Protein AF-A0A149TN38-F1 (afdb_monomer_lite)

Organism: NCBI:txid318683

Secondary structure (DSSP, 8-state):
--EEETTEE----S-SEEEEEEEETTEEEEEEEESB-TTS-B-SGGG---S-HHHHHHHTT-GGG-EEEEEEEESSHHHHHHHHHHHHHHTTTTT-TTB----------GGGGTT-SS-PPP-

Sequence (123 aa):
MDWKHGNTLYAPGTEVAIVYKMTFNGYWYIGKKQIVSSSGKTTNWKSYYGSGKRWLKHIEGNEALVSREVLYLCANKVESTYYENYELYSRHAIFQEKSLNDNVAMTANRRNTKNFKNKPETL

Radius of gyration: 14.38 Å; chains: 1; bounding box: 34×30×43 Å

Foldseek 3Di:
DAEAEPPHGDDDDQFQKFWKWKDDPLAIETDMDGQADPVRDGDPPGQDDDDQPQSCVVCVVPSVVMHMYTHDRWNDPLLRLVVSLVVCVVVVLCPDPSRSDPDRDDDHDPVPCPPTPDDPDDD

pLDDT: mean 89.33, std 10.04, range [40.91, 98.19]

InterPro domains:
  IPR045566 Putative endonuclease SegE-like, GIY-YIG domain [PF19835] (12-99)

Structure (mmCIF, N/CA/C/O backbone):
data_AF-A0A149TN38-F1
#
_entry.id   AF-A0A149TN38-F1
#
loop_
_atom_site.group_PDB
_atom_site.id
_atom_site.type_symbol
_atom_site.label_atom_id
_atom_site.label_alt_id
_atom_site.label_comp_id
_atom_site.label_asym_id
_atom_site.label_entity_id
_atom_site.label_seq_id
_atom_site.pdbx_PDB_ins_code
_atom_site.Cartn_x
_atom_site.Cartn_y
_atom_site.Cartn_z
_atom_site.occupancy
_atom_site.B_iso_or_equiv
_atom_site.auth_seq_id
_atom_site.auth_comp_id
_atom_site.auth_asym_id
_atom_site.auth_atom_id
_atom_site.pdbx_PDB_model_num
ATOM 1 N N . MET A 1 1 ? 6.090 -1.490 13.413 1.00 63.91 1 MET A N 1
ATOM 2 C CA . MET A 1 1 ? 6.487 -2.671 12.604 1.00 63.91 1 MET A CA 1
ATOM 3 C C . MET A 1 1 ? 7.065 -2.257 11.261 1.00 63.91 1 MET A C 1
ATOM 5 O O . MET A 1 1 ? 6.614 -1.251 10.741 1.00 63.91 1 MET A O 1
ATOM 9 N N . ASP A 1 2 ? 7.995 -3.015 10.676 1.00 87.88 2 ASP A N 1
ATOM 10 C CA . ASP A 1 2 ? 8.542 -2.772 9.326 1.00 87.88 2 ASP A CA 1
ATOM 11 C C . ASP A 1 2 ? 7.600 -3.205 8.188 1.00 87.88 2 ASP A C 1
ATOM 13 O O . ASP A 1 2 ? 6.616 -3.908 8.410 1.00 87.88 2 ASP A O 1
ATOM 17 N N . TRP A 1 3 ? 7.895 -2.752 6.966 1.00 93.06 3 TRP A N 1
ATOM 18 C CA . TRP A 1 3 ? 7.179 -3.137 5.746 1.00 93.06 3 TRP A CA 1
ATOM 19 C C . TRP A 1 3 ? 7.602 -4.535 5.285 1.00 93.06 3 TRP A C 1
ATOM 21 O O . TRP A 1 3 ? 8.795 -4.840 5.268 1.00 93.06 3 TRP A O 1
ATOM 31 N N . LYS A 1 4 ? 6.646 -5.365 4.862 1.00 93.75 4 LYS A N 1
ATOM 32 C CA . LYS A 1 4 ? 6.900 -6.698 4.291 1.00 93.75 4 LYS A CA 1
ATOM 33 C C . LYS A 1 4 ? 6.461 -6.768 2.834 1.00 93.75 4 LYS A C 1
ATOM 35 O O . LYS A 1 4 ? 5.511 -6.094 2.467 1.00 93.75 4 LYS A O 1
ATOM 40 N N . HIS A 1 5 ? 7.119 -7.586 2.025 1.00 90.81 5 HIS A N 1
ATOM 41 C CA . HIS A 1 5 ? 6.677 -7.958 0.680 1.00 90.81 5 HIS A CA 1
ATOM 42 C C . HIS A 1 5 ? 6.705 -9.486 0.611 1.00 90.81 5 HIS A C 1
ATOM 44 O O . HIS A 1 5 ? 7.774 -10.088 0.723 1.00 90.81 5 HIS A O 1
ATOM 50 N N . GLY A 1 6 ? 5.529 -10.117 0.553 1.00 87.88 6 GLY A N 1
ATOM 51 C CA . GLY A 1 6 ? 5.406 -11.547 0.836 1.00 87.88 6 GLY A CA 1
ATOM 52 C C . GLY A 1 6 ? 5.931 -11.889 2.239 1.00 87.88 6 GLY A C 1
ATOM 53 O O . GLY A 1 6 ? 5.605 -11.218 3.219 1.00 87.88 6 GLY A O 1
ATOM 54 N N . ASN A 1 7 ? 6.790 -12.906 2.333 1.00 86.25 7 ASN A N 1
ATOM 55 C CA . ASN A 1 7 ? 7.338 -13.382 3.610 1.00 86.25 7 ASN A CA 1
ATOM 56 C C . ASN A 1 7 ? 8.627 -12.666 4.055 1.00 86.25 7 ASN A C 1
ATOM 58 O O . ASN A 1 7 ? 9.191 -13.019 5.090 1.00 86.25 7 ASN A O 1
ATOM 62 N N . THR A 1 8 ? 9.102 -11.666 3.309 1.00 89.94 8 THR A N 1
ATOM 63 C CA . THR A 1 8 ? 10.375 -10.984 3.585 1.00 89.94 8 THR A CA 1
ATOM 64 C C . THR A 1 8 ? 10.181 -9.522 3.967 1.00 89.94 8 THR A C 1
ATOM 66 O O . THR A 1 8 ? 9.209 -8.883 3.558 1.00 89.94 8 THR A O 1
ATOM 69 N N . LEU A 1 9 ? 11.135 -8.963 4.718 1.00 91.81 9 LEU A N 1
ATOM 70 C CA . LEU A 1 9 ? 11.210 -7.517 4.917 1.00 91.81 9 LEU A CA 1
ATOM 71 C C . LEU A 1 9 ? 11.433 -6.825 3.575 1.00 91.81 9 LEU A C 1
ATOM 73 O O . LEU A 1 9 ? 12.259 -7.246 2.766 1.00 91.81 9 LEU A O 1
ATOM 77 N N . TYR A 1 10 ? 10.679 -5.762 3.343 1.00 90.25 10 TYR A N 1
ATOM 78 C CA . TYR A 1 10 ? 10.781 -4.996 2.120 1.00 90.25 10 TYR A CA 1
ATOM 79 C C . TYR A 1 10 ? 12.007 -4.074 2.159 1.00 90.25 10 TYR A C 1
ATOM 81 O O . TYR A 1 10 ? 12.131 -3.210 3.032 1.00 90.25 10 TYR A O 1
ATOM 89 N N . ALA A 1 11 ? 12.886 -4.240 1.172 1.00 87.81 11 ALA A N 1
ATOM 90 C CA . ALA A 1 11 ? 14.017 -3.365 0.899 1.00 87.81 11 ALA A CA 1
ATOM 91 C C . ALA A 1 11 ? 13.801 -2.669 -0.459 1.00 87.81 11 ALA A C 1
ATOM 93 O O . ALA A 1 11 ? 13.547 -3.367 -1.443 1.00 87.81 11 ALA A O 1
ATOM 94 N N . PRO A 1 12 ? 13.891 -1.326 -0.540 1.00 85.12 12 PRO A N 1
ATOM 95 C CA . PRO A 1 12 ? 13.686 -0.624 -1.800 1.00 85.12 12 PRO A CA 1
ATOM 96 C C . PRO A 1 12 ? 14.733 -0.961 -2.861 1.00 85.12 12 PRO A C 1
ATOM 98 O O . PRO A 1 12 ? 15.930 -0.969 -2.572 1.00 85.12 12 PRO A O 1
ATOM 101 N N . GLY A 1 13 ? 14.274 -1.159 -4.092 1.00 85.94 13 GLY A N 1
ATOM 102 C CA . GLY A 1 13 ? 15.083 -1.285 -5.296 1.00 85.94 13 GLY A CA 1
ATOM 103 C C . GLY A 1 13 ? 14.927 -0.079 -6.227 1.00 85.94 13 GLY A C 1
ATOM 104 O O . GLY A 1 13 ? 15.230 1.058 -5.873 1.00 85.94 13 GLY A O 1
ATOM 105 N N . THR A 1 14 ? 14.478 -0.338 -7.456 1.00 87.00 14 THR A N 1
ATOM 106 C CA . THR A 1 14 ? 14.372 0.653 -8.550 1.00 87.00 14 THR A CA 1
ATOM 107 C C . THR A 1 14 ? 12.950 1.186 -8.759 1.00 87.00 14 THR A C 1
ATOM 109 O O . THR A 1 14 ? 12.635 1.805 -9.776 1.00 87.00 14 THR A O 1
ATOM 112 N N . GLU A 1 15 ? 12.024 0.847 -7.877 1.00 91.12 15 GLU A N 1
ATOM 113 C CA . GLU A 1 15 ? 10.639 1.294 -7.892 1.00 91.12 15 GLU A CA 1
ATOM 114 C C . GLU A 1 15 ? 10.498 2.748 -7.435 1.00 91.12 15 GLU A C 1
ATOM 116 O O . GLU A 1 15 ? 11.152 3.231 -6.515 1.00 91.12 15 GLU A O 1
ATOM 121 N N . VAL A 1 16 ? 9.587 3.457 -8.093 1.00 92.06 16 VAL A N 1
ATOM 122 C CA . VAL A 1 16 ? 9.267 4.854 -7.786 1.00 92.06 16 VAL A CA 1
ATOM 123 C C . VAL A 1 16 ? 8.149 4.931 -6.750 1.00 92.06 16 VAL A C 1
ATOM 125 O O . VAL A 1 16 ? 8.050 5.912 -6.009 1.00 92.06 16 VAL A O 1
ATOM 128 N N . ALA A 1 17 ? 7.293 3.913 -6.687 1.00 94.50 17 ALA A N 1
ATOM 129 C CA . ALA A 1 17 ? 6.171 3.842 -5.766 1.00 94.50 17 ALA A CA 1
ATOM 130 C C . ALA A 1 17 ? 5.853 2.396 -5.378 1.00 94.50 17 ALA A C 1
ATOM 132 O O . ALA A 1 17 ? 6.197 1.462 -6.096 1.00 94.50 17 ALA A O 1
ATOM 133 N N . ILE A 1 18 ? 5.134 2.243 -4.274 1.00 96.38 18 ILE A N 1
ATOM 134 C CA . ILE A 1 18 ? 4.545 0.980 -3.833 1.00 96.38 18 ILE A CA 1
ATOM 135 C C . ILE A 1 18 ? 3.034 1.112 -3.728 1.00 96.38 18 ILE A C 1
ATOM 137 O O . ILE A 1 18 ? 2.528 2.182 -3.380 1.00 96.38 18 ILE A O 1
ATOM 141 N N . VAL A 1 19 ? 2.336 0.016 -3.998 1.00 96.94 19 VAL A N 1
ATOM 142 C CA . VAL A 1 19 ? 0.958 -0.208 -3.548 1.00 96.94 19 VAL A CA 1
ATOM 143 C C . VAL A 1 19 ? 1.027 -1.111 -2.332 1.00 96.94 19 VAL A C 1
ATOM 145 O O . VAL A 1 19 ? 1.824 -2.048 -2.301 1.00 96.94 19 VAL A O 1
ATOM 148 N N . TYR A 1 20 ? 0.221 -0.816 -1.326 1.00 97.62 20 TYR A N 1
ATOM 149 C CA . TYR A 1 20 ? 0.268 -1.499 -0.052 1.00 97.62 20 TYR A CA 1
ATOM 150 C C . TYR A 1 20 ? -1.104 -1.802 0.517 1.00 97.62 20 TYR A C 1
ATOM 152 O O . TYR A 1 20 ? -2.091 -1.141 0.199 1.00 97.62 20 TYR A O 1
ATOM 160 N N . LYS A 1 21 ? -1.106 -2.748 1.450 1.00 97.81 21 LYS A N 1
ATOM 161 C CA . LYS A 1 21 ? -2.192 -3.044 2.366 1.00 97.81 21 LYS A CA 1
ATOM 162 C C . LYS A 1 21 ? -1.704 -2.878 3.798 1.00 97.81 21 LYS A C 1
ATOM 164 O O . LYS A 1 21 ? -0.650 -3.381 4.178 1.00 97.81 21 LYS A O 1
ATOM 169 N N . MET A 1 22 ? -2.481 -2.166 4.596 1.00 97.81 22 MET A N 1
ATOM 170 C CA . MET A 1 22 ? -2.301 -2.089 6.038 1.00 97.81 22 MET A CA 1
ATOM 171 C C . MET A 1 22 ? -3.452 -2.789 6.732 1.00 97.81 22 MET A C 1
ATOM 173 O O . MET A 1 22 ? -4.583 -2.740 6.246 1.00 97.81 22 MET A O 1
ATOM 177 N N . THR A 1 23 ? -3.168 -3.433 7.860 1.00 97.88 23 THR A N 1
ATOM 178 C CA . THR A 1 23 ? -4.193 -4.105 8.661 1.00 97.88 23 THR A CA 1
ATOM 179 C C . THR A 1 23 ? -4.008 -3.824 10.141 1.00 97.88 23 THR A C 1
ATOM 181 O O . THR A 1 23 ? -2.887 -3.885 10.652 1.00 97.88 23 THR A O 1
ATOM 184 N N . PHE A 1 24 ? -5.117 -3.578 10.830 1.00 98.00 24 PHE A N 1
ATOM 185 C CA . PHE A 1 24 ? -5.177 -3.404 12.277 1.00 98.00 24 PHE A CA 1
ATOM 186 C C . PHE A 1 24 ? -6.551 -3.863 12.776 1.00 98.00 24 PHE A C 1
ATOM 188 O O . PHE A 1 24 ? -7.560 -3.540 12.157 1.00 98.00 24 PHE A O 1
ATOM 195 N N . ASN A 1 25 ? -6.593 -4.669 13.842 1.00 96.81 25 ASN A N 1
ATOM 196 C CA . ASN A 1 25 ? -7.831 -5.181 14.453 1.00 96.81 25 ASN A CA 1
ATOM 197 C C . ASN A 1 25 ? -8.861 -5.762 13.459 1.00 96.81 25 ASN A C 1
ATOM 199 O O . ASN A 1 25 ? -10.067 -5.587 13.607 1.00 96.81 25 ASN A O 1
ATOM 203 N N . GLY A 1 26 ? -8.385 -6.450 12.418 1.00 97.00 26 GLY A N 1
ATOM 204 C CA . GLY A 1 26 ? -9.233 -7.053 11.383 1.00 97.00 26 GLY A CA 1
ATOM 205 C C . GLY A 1 26 ? -9.766 -6.080 10.322 1.00 97.00 26 GLY A C 1
ATOM 206 O O . GLY A 1 26 ? -10.317 -6.544 9.323 1.00 97.00 26 GLY A O 1
ATOM 207 N N . TYR A 1 27 ? -9.562 -4.773 10.489 1.00 97.94 27 TYR A N 1
ATOM 208 C CA . TYR A 1 27 ? -9.793 -3.763 9.460 1.00 97.94 27 TYR A CA 1
ATOM 209 C C . TYR A 1 27 ? -8.577 -3.630 8.555 1.00 97.94 27 TYR A C 1
ATOM 211 O O . TYR A 1 27 ? -7.447 -3.961 8.933 1.00 97.94 27 TYR A O 1
ATOM 219 N N . TRP A 1 28 ? -8.806 -3.131 7.346 1.00 98.19 28 TRP A N 1
ATOM 220 C CA . TRP A 1 28 ? -7.755 -2.953 6.363 1.00 98.19 28 TRP A CA 1
ATOM 221 C C . TRP A 1 28 ? -7.909 -1.667 5.558 1.00 98.19 28 TRP A C 1
ATOM 223 O O . TRP A 1 28 ? -9.001 -1.128 5.390 1.00 98.19 28 TRP A O 1
ATOM 233 N N . TYR A 1 29 ? -6.778 -1.189 5.050 1.00 97.88 29 TYR A N 1
ATOM 234 C CA . TYR A 1 29 ? -6.686 -0.031 4.172 1.00 97.88 29 TYR A CA 1
ATOM 235 C C . TYR A 1 29 ? -5.677 -0.311 3.065 1.00 97.88 29 TYR A C 1
ATOM 237 O O . TYR A 1 29 ? -4.566 -0.773 3.334 1.00 97.88 29 TYR A O 1
ATOM 245 N N . ILE A 1 30 ? -6.059 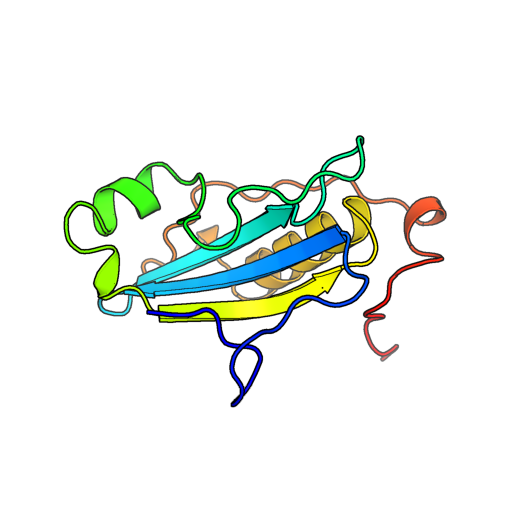-0.030 1.823 1.00 97.88 30 ILE A N 1
ATOM 246 C CA . ILE A 1 30 ? -5.179 -0.135 0.660 1.00 97.88 30 ILE A CA 1
ATOM 247 C C . ILE A 1 30 ? -4.850 1.258 0.157 1.00 97.88 30 ILE A C 1
ATOM 249 O O . ILE A 1 30 ? -5.708 2.134 0.083 1.00 97.88 30 ILE A O 1
ATOM 253 N N . GLY A 1 31 ? -3.593 1.472 -0.199 1.00 96.38 31 GLY A N 1
ATOM 254 C CA . GLY A 1 31 ? -3.192 2.725 -0.806 1.00 96.38 31 GLY A CA 1
ATOM 255 C C . GLY A 1 31 ? -1.885 2.603 -1.557 1.00 96.38 31 GLY A C 1
ATOM 256 O O . GLY A 1 31 ? -1.278 1.536 -1.632 1.00 96.38 31 GLY A O 1
ATOM 257 N N . LYS A 1 32 ? -1.416 3.729 -2.083 1.00 95.75 32 LYS A N 1
ATOM 258 C CA . LYS A 1 32 ? -0.089 3.839 -2.693 1.00 95.75 32 LYS A CA 1
ATOM 259 C C . LYS A 1 32 ? 0.783 4.892 -2.026 1.00 95.75 32 LYS A C 1
ATOM 261 O O . LYS A 1 32 ? 0.298 5.858 -1.435 1.00 95.75 32 LYS A O 1
ATOM 266 N N . LYS A 1 33 ? 2.100 4.717 -2.120 1.00 95.88 33 LYS A N 1
ATOM 267 C CA . LYS A 1 33 ? 3.093 5.684 -1.639 1.00 95.88 33 LYS A CA 1
ATOM 268 C C . LYS A 1 33 ? 4.243 5.793 -2.625 1.00 95.88 33 LYS A C 1
ATOM 270 O O . LYS A 1 33 ? 4.865 4.802 -2.984 1.00 95.88 33 LYS A O 1
ATOM 275 N N . GLN A 1 34 ? 4.544 7.021 -3.039 1.00 95.06 34 GLN A N 1
ATOM 276 C CA . GLN A 1 34 ? 5.766 7.333 -3.774 1.00 95.06 34 GLN A CA 1
ATOM 277 C C . GLN A 1 34 ? 6.977 7.180 -2.842 1.00 95.06 34 GLN A C 1
ATOM 279 O O . GLN A 1 34 ? 6.975 7.766 -1.760 1.00 95.06 34 GLN A O 1
ATOM 284 N N . ILE A 1 35 ? 7.989 6.424 -3.266 1.00 93.88 35 ILE A N 1
ATOM 285 C CA . ILE A 1 35 ? 9.239 6.161 -2.533 1.00 93.88 35 ILE A CA 1
ATOM 286 C C . ILE A 1 35 ? 10.309 7.178 -2.904 1.00 93.88 35 ILE A C 1
ATOM 288 O O . ILE A 1 35 ? 11.007 7.667 -2.022 1.00 93.88 35 ILE A O 1
ATOM 292 N N . VAL A 1 36 ? 10.395 7.541 -4.184 1.00 91.25 36 VAL A N 1
ATOM 293 C CA . VAL A 1 36 ? 11.354 8.526 -4.699 1.00 91.25 36 VAL A CA 1
ATOM 294 C C . VAL A 1 36 ? 10.584 9.675 -5.330 1.00 91.25 36 VAL A C 1
ATOM 296 O O . VAL A 1 36 ? 9.740 9.439 -6.191 1.00 91.25 36 VAL A O 1
ATOM 299 N N . SER A 1 37 ? 10.833 10.911 -4.893 1.00 86.94 37 SER A N 1
ATOM 300 C CA . SER A 1 37 ? 10.214 12.131 -5.424 1.00 86.94 37 SER A CA 1
ATOM 301 C C . SER A 1 37 ? 10.585 12.369 -6.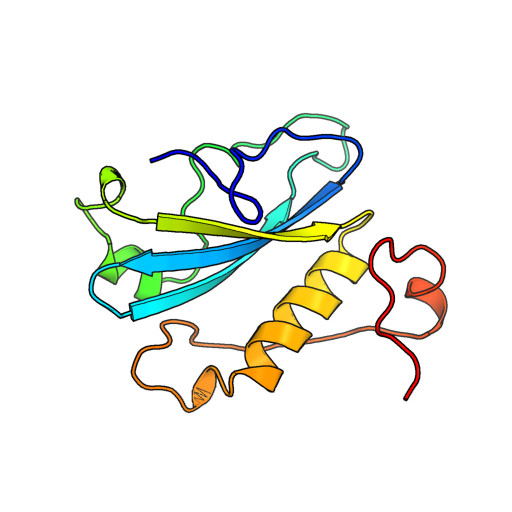894 1.00 86.94 37 SER A C 1
ATOM 303 O O . SER A 1 37 ? 11.526 11.780 -7.422 1.00 86.94 37 SER A O 1
ATOM 305 N N . SER A 1 38 ? 9.899 13.304 -7.561 1.00 82.06 38 SER A N 1
ATOM 306 C CA . SER A 1 38 ? 10.286 13.726 -8.919 1.00 82.06 38 SER A CA 1
ATOM 307 C C . SER A 1 38 ? 11.691 14.349 -8.982 1.00 82.06 38 SER A C 1
ATOM 309 O O . SER A 1 38 ? 12.271 14.418 -10.056 1.00 82.06 38 SER A O 1
ATOM 311 N N . SER A 1 39 ? 12.234 14.797 -7.844 1.00 86.00 39 SER A N 1
ATOM 312 C CA . SER A 1 39 ? 13.591 15.339 -7.705 1.00 86.00 39 SER A CA 1
ATOM 313 C C . SER A 1 39 ? 14.631 14.292 -7.285 1.00 86.00 39 SER A C 1
ATOM 315 O O . SER A 1 39 ? 15.734 14.657 -6.890 1.00 86.00 39 SER A O 1
ATOM 317 N N . GLY A 1 40 ? 14.284 12.999 -7.316 1.00 84.50 40 GLY A N 1
ATOM 318 C CA . GLY A 1 40 ? 15.197 11.904 -6.977 1.00 84.50 40 GLY A CA 1
ATOM 319 C C . GLY A 1 40 ? 15.416 11.685 -5.475 1.00 84.50 40 GLY A C 1
ATOM 320 O O . GLY A 1 40 ? 16.228 10.848 -5.097 1.00 84.50 40 GLY A O 1
ATOM 321 N N . LYS A 1 41 ? 14.702 12.406 -4.599 1.00 89.06 41 LYS A N 1
ATOM 322 C CA . LYS A 1 41 ? 14.853 12.282 -3.140 1.00 89.06 41 LYS A CA 1
ATOM 323 C C . LYS A 1 41 ? 13.947 11.191 -2.578 1.00 89.06 41 LYS A C 1
ATOM 325 O O . LYS A 1 41 ? 12.756 11.153 -2.889 1.00 89.06 41 LYS A O 1
ATOM 330 N N . THR A 1 42 ? 14.477 10.363 -1.683 1.00 92.06 42 THR A N 1
ATOM 331 C CA . THR A 1 42 ? 13.676 9.391 -0.926 1.00 92.06 42 THR A CA 1
ATOM 332 C C . THR A 1 42 ? 12.642 10.109 -0.056 1.00 92.06 42 THR A C 1
ATOM 334 O O . THR A 1 42 ? 12.958 11.075 0.637 1.00 92.06 42 THR A O 1
ATOM 337 N N . THR A 1 43 ? 11.392 9.657 -0.095 1.00 92.50 43 THR A N 1
ATOM 338 C CA . THR A 1 43 ? 10.288 10.215 0.696 1.00 92.50 43 THR A CA 1
ATOM 339 C C . THR A 1 43 ? 10.228 9.595 2.097 1.00 92.50 43 THR A C 1
ATOM 341 O O . THR A 1 43 ? 10.936 8.641 2.418 1.00 92.50 43 THR A O 1
ATOM 344 N N . ASN A 1 44 ? 9.299 10.070 2.929 1.00 93.38 44 ASN A N 1
ATOM 345 C CA . ASN A 1 44 ? 8.996 9.504 4.247 1.00 93.38 44 ASN A CA 1
ATOM 346 C C . ASN A 1 44 ? 8.223 8.165 4.204 1.00 93.38 44 ASN A C 1
ATOM 348 O O . ASN A 1 44 ? 7.433 7.879 5.098 1.00 93.38 44 ASN A O 1
ATOM 352 N N . TRP A 1 45 ? 8.392 7.346 3.164 1.00 93.44 45 TRP A N 1
ATOM 353 C CA . TRP A 1 45 ? 7.616 6.113 2.987 1.00 93.44 45 TRP A CA 1
ATOM 354 C C . TRP A 1 45 ? 7.750 5.137 4.175 1.00 93.44 45 TRP A C 1
ATOM 356 O O . TRP A 1 45 ? 6.767 4.501 4.550 1.00 93.44 45 TRP A O 1
ATOM 366 N N . LYS A 1 46 ? 8.915 5.082 4.841 1.00 92.25 46 LYS A N 1
ATOM 367 C CA . LYS A 1 46 ? 9.155 4.196 5.998 1.00 92.25 46 LYS A CA 1
ATOM 368 C C . LYS A 1 46 ? 8.233 4.473 7.188 1.00 92.25 46 LYS A C 1
ATOM 370 O O . LYS A 1 46 ? 7.807 3.529 7.849 1.00 92.25 46 LYS A O 1
ATOM 375 N N . SER A 1 47 ? 7.900 5.735 7.451 1.00 94.00 47 SER A N 1
ATOM 376 C CA . SER A 1 47 ? 7.020 6.161 8.552 1.00 94.00 47 SER A CA 1
ATOM 377 C C . SER A 1 47 ? 5.600 6.495 8.086 1.00 94.00 47 SER A C 1
ATOM 379 O O . SER A 1 47 ? 4.823 7.086 8.827 1.00 94.00 47 SER A O 1
ATOM 381 N N . TYR A 1 48 ? 5.252 6.139 6.849 1.00 95.81 48 TYR A N 1
ATOM 382 C CA . TYR A 1 48 ? 3.960 6.473 6.269 1.00 95.81 48 TYR A CA 1
ATOM 383 C C . TYR A 1 48 ? 2.869 5.481 6.693 1.00 95.81 48 TYR A C 1
ATOM 385 O O . TYR A 1 48 ? 3.086 4.268 6.659 1.00 95.81 48 TYR A O 1
ATOM 393 N N . TYR A 1 49 ? 1.689 6.012 7.025 1.00 96.50 49 TYR A N 1
ATOM 394 C CA . TYR A 1 49 ? 0.504 5.257 7.452 1.00 96.50 49 TYR A CA 1
ATOM 395 C C . TYR A 1 49 ? -0.731 5.560 6.592 1.00 96.50 49 TYR A C 1
ATOM 397 O O . TYR A 1 49 ? -1.860 5.443 7.045 1.00 96.50 49 TYR A O 1
ATOM 405 N N . GLY A 1 50 ? -0.530 5.960 5.337 1.00 93.94 50 GLY A N 1
ATOM 406 C CA . GLY A 1 50 ? -1.629 6.289 4.432 1.00 93.94 50 GLY A CA 1
ATOM 407 C C . GLY A 1 50 ? -2.131 7.725 4.552 1.00 93.94 50 GLY A C 1
ATOM 408 O O . GLY A 1 50 ? -1.566 8.560 5.255 1.00 93.94 50 GLY A O 1
ATOM 409 N N . SER A 1 51 ? -3.161 8.031 3.768 1.00 93.31 51 SER A N 1
ATOM 410 C CA . SER A 1 51 ? -3.783 9.361 3.678 1.00 93.31 51 SER A CA 1
ATOM 411 C C . SER A 1 51 ? -5.287 9.346 3.948 1.00 93.31 51 SER A C 1
ATOM 413 O O . SER A 1 51 ? -5.905 10.408 3.986 1.00 93.31 51 SER A O 1
ATOM 415 N N . GLY A 1 52 ? -5.895 8.167 4.097 1.00 93.06 52 GLY A N 1
ATOM 416 C CA . GLY A 1 52 ? -7.323 8.035 4.369 1.00 93.06 52 GLY A CA 1
ATOM 417 C C . GLY A 1 52 ? -7.659 8.523 5.774 1.00 93.06 52 GLY A C 1
ATOM 418 O O . GLY A 1 52 ? -7.142 7.987 6.749 1.00 93.06 52 GLY A O 1
ATOM 419 N N . LYS A 1 53 ? -8.546 9.518 5.890 1.00 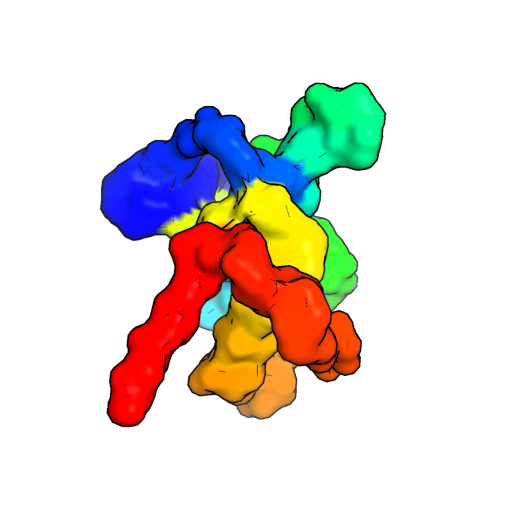94.31 53 LYS A N 1
ATOM 420 C CA . LYS A 1 53 ? -8.937 10.096 7.189 1.00 94.31 53 LYS A CA 1
ATOM 421 C C . LYS A 1 53 ? -9.554 9.051 8.121 1.00 94.31 53 LYS A C 1
ATOM 423 O O . LYS A 1 53 ? -9.197 9.002 9.294 1.00 94.31 53 LYS A O 1
ATOM 428 N N . ARG A 1 54 ? -10.447 8.203 7.596 1.00 93.88 54 ARG A N 1
ATOM 429 C CA . ARG A 1 54 ? -11.098 7.131 8.360 1.00 93.88 54 ARG A CA 1
ATOM 430 C C . ARG A 1 54 ? -10.091 6.102 8.873 1.00 93.88 54 ARG A C 1
ATOM 432 O O . ARG A 1 54 ? -10.151 5.732 10.040 1.00 93.88 54 ARG A O 1
ATOM 439 N N . TRP A 1 55 ? -9.140 5.704 8.028 1.00 96.56 55 TRP A N 1
ATOM 440 C CA . TRP A 1 55 ? -8.032 4.829 8.414 1.00 96.56 55 TRP A CA 1
ATOM 441 C C . TRP A 1 55 ? -7.141 5.455 9.492 1.00 96.56 55 TRP A C 1
ATOM 443 O O . TRP A 1 55 ? -6.935 4.839 10.531 1.00 96.56 55 TRP A O 1
ATOM 453 N N . LEU A 1 56 ? -6.665 6.688 9.288 1.00 97.19 56 LEU A N 1
ATOM 454 C CA . LEU A 1 56 ? -5.779 7.371 10.238 1.00 97.19 56 LEU A CA 1
ATOM 455 C C . LEU A 1 56 ? -6.431 7.525 11.617 1.00 97.19 56 LEU A C 1
ATOM 457 O O . LEU A 1 56 ? -5.792 7.248 12.623 1.00 97.19 56 LEU A O 1
ATOM 461 N N . LYS A 1 57 ? -7.721 7.873 11.658 1.00 97.62 57 LYS A N 1
ATOM 462 C CA . LYS A 1 57 ? -8.492 7.928 12.906 1.00 97.62 57 LYS A CA 1
ATOM 463 C C . LYS A 1 57 ? -8.615 6.558 13.584 1.00 97.62 57 LYS A C 1
ATOM 465 O O . LYS A 1 57 ? -8.625 6.478 14.804 1.00 97.62 57 LYS A O 1
ATOM 470 N N . HIS A 1 58 ? -8.734 5.478 12.813 1.00 97.44 58 HIS A N 1
ATOM 471 C CA . HIS A 1 58 ? -8.881 4.125 13.356 1.00 97.44 58 HIS A CA 1
ATOM 472 C C . HIS A 1 58 ? -7.603 3.603 14.034 1.00 97.44 58 HIS A C 1
ATOM 474 O O . HIS A 1 58 ? -7.694 2.785 14.945 1.00 97.44 58 HIS A O 1
ATOM 480 N N . ILE A 1 59 ? -6.428 4.063 13.599 1.00 97.81 59 ILE A N 1
ATOM 481 C CA . ILE A 1 59 ? -5.129 3.602 14.118 1.00 97.81 59 ILE A CA 1
ATOM 482 C C . ILE A 1 59 ? -4.454 4.589 15.073 1.00 97.81 59 ILE A C 1
ATOM 484 O O . ILE A 1 59 ? -3.332 4.326 15.500 1.00 97.81 59 ILE A O 1
ATOM 488 N N . GLU A 1 60 ? -5.090 5.721 15.369 1.00 97.75 60 GLU A N 1
ATOM 489 C CA . GLU A 1 60 ? -4.513 6.789 16.185 1.00 97.75 60 GLU A CA 1
ATOM 490 C C . GLU A 1 60 ? -4.030 6.244 17.541 1.00 97.75 60 GLU A C 1
ATOM 492 O O . GLU A 1 60 ? -4.756 5.533 18.244 1.00 97.75 60 GLU A O 1
ATOM 497 N N . GLY A 1 61 ? -2.760 6.506 17.868 1.00 97.00 61 GLY A N 1
ATOM 498 C CA . GLY A 1 61 ? -2.100 6.008 19.082 1.00 97.00 61 GLY A CA 1
ATOM 499 C C . GLY A 1 61 ? -1.720 4.520 19.055 1.00 97.00 61 GLY A C 1
ATOM 500 O O . GLY A 1 61 ? -1.180 4.006 20.033 1.00 97.00 61 GLY A O 1
ATOM 501 N N . ASN A 1 62 ? -1.991 3.816 17.954 1.00 97.06 62 ASN A N 1
ATOM 502 C CA . ASN A 1 62 ? -1.751 2.383 17.770 1.00 97.06 62 ASN A CA 1
ATOM 503 C C . ASN A 1 62 ? -0.889 2.084 16.531 1.00 97.06 62 ASN A C 1
ATOM 505 O O . ASN A 1 62 ? -0.801 0.940 16.080 1.00 97.06 62 ASN A O 1
ATOM 509 N N . GLU A 1 63 ? -0.212 3.086 15.972 1.00 95.88 63 GLU A N 1
ATOM 510 C CA . GLU A 1 63 ? 0.514 3.002 14.703 1.00 95.88 63 GLU A CA 1
ATOM 511 C C . GLU A 1 63 ? 1.583 1.897 14.718 1.00 95.88 63 GLU A C 1
ATOM 513 O O . GLU A 1 63 ? 1.800 1.206 13.722 1.00 95.88 63 GLU A O 1
ATOM 518 N N . ALA A 1 64 ? 2.224 1.667 15.868 1.00 94.31 64 ALA A N 1
ATOM 519 C CA . ALA A 1 64 ? 3.248 0.635 16.028 1.00 94.31 64 ALA A CA 1
ATOM 520 C C . ALA A 1 64 ? 2.725 -0.801 15.814 1.00 94.31 64 ALA A C 1
ATOM 522 O O . ALA A 1 64 ? 3.513 -1.669 15.413 1.00 94.31 64 ALA A O 1
ATOM 523 N N . LEU A 1 65 ? 1.424 -1.024 16.049 1.00 96.12 65 LEU A N 1
ATOM 524 C CA . LEU A 1 65 ? 0.726 -2.312 15.950 1.00 96.12 65 LEU A CA 1
ATOM 525 C C . LEU A 1 65 ? 0.181 -2.597 14.544 1.00 96.12 65 LEU A C 1
ATOM 527 O O . LEU A 1 65 ? -0.276 -3.706 14.267 1.00 96.12 65 LEU A O 1
ATOM 531 N N . VAL A 1 66 ? 0.236 -1.617 13.643 1.00 97.00 66 VAL A N 1
ATOM 532 C CA . VAL A 1 66 ? -0.224 -1.771 12.263 1.00 97.00 66 VAL A CA 1
ATOM 533 C C . VAL A 1 66 ? 0.716 -2.704 11.499 1.00 97.00 66 VAL A C 1
ATOM 535 O O . VAL A 1 66 ? 1.921 -2.455 11.396 1.00 97.00 66 VAL A O 1
ATOM 538 N N . SER A 1 67 ? 0.150 -3.748 10.892 1.00 96.50 67 SER A N 1
ATOM 539 C CA . SER A 1 67 ? 0.864 -4.564 9.906 1.00 96.50 67 SER A CA 1
ATOM 540 C C . SER A 1 67 ? 0.871 -3.853 8.554 1.00 96.50 67 SER A C 1
ATOM 542 O O . SER A 1 67 ? -0.149 -3.294 8.144 1.00 96.50 67 SER A O 1
ATOM 544 N N . ARG A 1 68 ? 2.020 -3.862 7.866 1.00 96.44 68 ARG A N 1
ATOM 545 C CA . ARG A 1 68 ? 2.247 -3.143 6.604 1.00 96.44 68 ARG A CA 1
ATOM 546 C C . ARG A 1 68 ? 2.811 -4.087 5.550 1.00 96.44 68 ARG A C 1
ATOM 548 O O . ARG A 1 68 ? 3.945 -4.551 5.663 1.00 96.44 68 ARG A O 1
ATOM 555 N N . GLU A 1 69 ? 2.023 -4.334 4.517 1.00 97.06 69 GLU A N 1
ATOM 556 C CA . GLU A 1 69 ? 2.335 -5.236 3.415 1.00 97.06 69 GLU A CA 1
ATOM 557 C C . GLU A 1 69 ? 2.423 -4.446 2.107 1.00 97.06 69 GLU A C 1
ATOM 559 O O . GLU A 1 69 ? 1.517 -3.696 1.752 1.00 97.06 69 GLU A O 1
ATOM 564 N N . VAL A 1 70 ? 3.519 -4.608 1.380 1.00 96.94 70 VAL A N 1
ATOM 565 C CA . VAL A 1 70 ? 3.693 -4.149 0.007 1.00 96.94 70 VAL A CA 1
ATOM 566 C C . VAL A 1 70 ? 3.089 -5.201 -0.911 1.00 96.94 70 VAL A C 1
ATOM 568 O O . VAL A 1 70 ? 3.495 -6.358 -0.872 1.00 96.94 70 VAL A O 1
ATOM 571 N N . LEU A 1 71 ? 2.128 -4.783 -1.730 1.00 96.12 71 LEU A N 1
ATOM 572 C CA . LEU A 1 71 ? 1.445 -5.635 -2.701 1.00 96.12 71 LEU A CA 1
ATOM 573 C C . LEU A 1 71 ? 2.099 -5.559 -4.085 1.00 96.12 71 LEU A C 1
ATOM 575 O O . LEU A 1 71 ? 2.215 -6.571 -4.762 1.00 96.12 71 LEU A O 1
ATOM 579 N N . TYR A 1 72 ? 2.531 -4.360 -4.501 1.00 95.56 72 TYR A N 1
ATOM 580 C CA . TYR A 1 72 ? 3.147 -4.143 -5.815 1.00 95.56 72 TYR A CA 1
ATOM 581 C C . TYR A 1 72 ? 4.286 -3.129 -5.751 1.00 95.56 72 TYR A C 1
ATOM 583 O O . TYR A 1 72 ? 4.144 -2.048 -5.169 1.00 95.56 72 TYR A O 1
ATOM 591 N N . LEU A 1 73 ? 5.384 -3.443 -6.440 1.00 94.69 73 LEU A N 1
ATOM 592 C CA . LEU A 1 73 ? 6.508 -2.540 -6.694 1.00 94.69 73 LEU A CA 1
ATOM 593 C C . LEU A 1 73 ? 6.311 -1.859 -8.050 1.00 94.69 73 LEU A C 1
ATOM 595 O O . LEU A 1 73 ? 6.279 -2.529 -9.077 1.00 94.69 73 LEU A O 1
ATOM 599 N N . CYS A 1 74 ? 6.188 -0.535 -8.083 1.00 93.19 74 CYS A N 1
ATOM 600 C CA . CYS A 1 74 ? 5.766 0.185 -9.286 1.00 93.19 74 CYS A CA 1
ATOM 601 C C . CYS A 1 74 ? 6.907 1.010 -9.889 1.00 93.19 74 CYS A C 1
ATOM 603 O O . CYS A 1 74 ? 7.547 1.819 -9.212 1.00 93.19 74 CYS A O 1
ATOM 605 N N . ALA A 1 75 ? 7.130 0.874 -11.195 1.00 92.12 75 ALA A N 1
ATOM 606 C CA . ALA A 1 75 ? 8.115 1.645 -11.952 1.00 92.12 75 ALA A CA 1
ATOM 607 C C . ALA A 1 75 ? 7.771 3.132 -12.038 1.00 92.12 75 ALA A C 1
ATOM 609 O O . ALA A 1 75 ? 8.649 3.968 -12.220 1.00 92.12 75 ALA A O 1
ATOM 610 N N . ASN A 1 76 ? 6.484 3.467 -11.969 1.00 89.25 76 ASN A N 1
ATOM 611 C CA . ASN A 1 76 ? 5.999 4.829 -12.129 1.00 89.25 76 ASN A CA 1
ATOM 612 C C . ASN A 1 76 ? 4.655 5.039 -11.408 1.00 89.25 76 ASN A C 1
ATOM 614 O O . ASN A 1 76 ? 4.024 4.103 -10.917 1.00 89.25 76 ASN A O 1
ATOM 618 N N . LYS A 1 77 ? 4.211 6.301 -11.345 1.00 89.06 77 LYS A N 1
ATOM 619 C CA . LYS A 1 77 ? 2.964 6.708 -10.670 1.00 89.06 77 LYS A CA 1
ATOM 620 C C . LYS A 1 77 ? 1.692 6.176 -11.339 1.00 89.06 77 LYS A C 1
ATOM 622 O O . LYS A 1 77 ? 0.662 6.040 -10.678 1.00 89.06 77 LYS A O 1
ATOM 627 N N . VAL A 1 78 ? 1.739 5.940 -12.650 1.00 89.94 78 VAL A N 1
ATOM 628 C CA . VAL A 1 78 ? 0.582 5.431 -13.398 1.00 89.94 78 VAL A CA 1
ATOM 629 C C . VA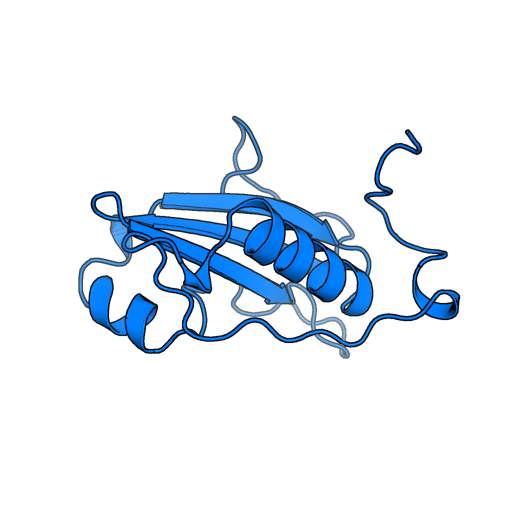L A 1 78 ? 0.363 3.967 -13.043 1.00 89.94 78 VAL A C 1
ATOM 631 O O . VAL A 1 78 ? -0.754 3.591 -12.707 1.00 89.94 78 VAL A O 1
ATOM 634 N N . GLU A 1 79 ? 1.437 3.183 -13.011 1.00 91.06 79 GLU A N 1
ATOM 635 C CA . GLU A 1 79 ? 1.407 1.791 -12.571 1.00 91.06 79 GLU A CA 1
ATOM 636 C C . GLU A 1 79 ? 0.880 1.659 -11.137 1.00 91.06 79 GLU A C 1
ATOM 638 O O . GLU A 1 79 ? -0.040 0.883 -10.900 1.00 91.06 79 GLU A O 1
ATOM 643 N N . SER A 1 80 ? 1.368 2.472 -10.190 1.00 93.38 80 SER A N 1
ATOM 644 C CA . SER A 1 80 ? 0.864 2.400 -8.810 1.00 93.38 80 SER A CA 1
ATOM 645 C C . SER A 1 80 ? -0.602 2.801 -8.683 1.00 93.38 80 SER A C 1
ATOM 647 O O . SER A 1 80 ? -1.316 2.258 -7.849 1.00 93.38 80 SER A O 1
ATOM 649 N N . THR A 1 81 ? -1.081 3.714 -9.529 1.00 92.38 81 THR A N 1
ATOM 650 C CA . THR A 1 81 ? -2.509 4.057 -9.591 1.00 92.38 81 THR A CA 1
ATOM 651 C C . THR A 1 81 ? -3.340 2.922 -10.171 1.00 92.38 81 THR A C 1
ATOM 653 O O . THR A 1 81 ? -4.433 2.664 -9.676 1.00 92.38 81 THR A O 1
ATOM 656 N N . TYR A 1 82 ? -2.845 2.247 -11.206 1.00 92.44 82 TYR A N 1
ATOM 657 C CA . TYR A 1 82 ? -3.522 1.092 -11.785 1.00 92.44 82 TYR A CA 1
ATOM 658 C C . TYR A 1 82 ? -3.670 -0.028 -10.749 1.00 92.44 82 TYR A C 1
ATOM 660 O O . TYR A 1 82 ? -4.778 -0.502 -10.524 1.00 92.44 82 TYR A O 1
ATOM 668 N N . TYR A 1 83 ? -2.581 -0.390 -10.066 1.00 93.69 83 TYR A N 1
ATOM 669 C CA . TYR A 1 83 ? -2.582 -1.496 -9.109 1.00 93.69 83 TYR A CA 1
ATOM 670 C C . TYR A 1 83 ? -3.334 -1.210 -7.811 1.00 93.69 83 TYR A C 1
ATOM 672 O O . TYR A 1 83 ? -4.022 -2.089 -7.304 1.00 93.69 83 TYR A O 1
ATOM 680 N N . GLU A 1 84 ? -3.274 0.020 -7.298 1.00 95.12 84 GLU A N 1
ATOM 681 C CA . GLU A 1 84 ? -4.121 0.440 -6.175 1.00 95.12 84 GLU A CA 1
ATOM 682 C C . GLU A 1 84 ? -5.603 0.259 -6.522 1.00 95.12 84 GLU A C 1
ATOM 684 O O . GLU A 1 84 ? -6.352 -0.339 -5.755 1.00 95.12 84 GLU A O 1
ATOM 689 N N . ASN A 1 85 ? -6.018 0.710 -7.709 1.00 92.88 85 ASN A N 1
ATOM 690 C CA . ASN A 1 85 ? -7.394 0.544 -8.164 1.00 92.88 85 ASN A CA 1
ATOM 691 C C . ASN A 1 85 ? -7.750 -0.923 -8.406 1.00 92.88 85 ASN A C 1
ATOM 693 O O . ASN A 1 85 ? -8.817 -1.353 -7.982 1.00 92.88 85 ASN A O 1
ATOM 697 N N . TYR A 1 86 ? -6.870 -1.700 -9.040 1.00 92.81 86 TYR A N 1
ATOM 698 C CA . TYR A 1 86 ? -7.066 -3.136 -9.230 1.00 92.81 86 TYR A CA 1
ATOM 699 C C . TYR A 1 86 ? -7.365 -3.835 -7.898 1.00 92.81 86 TYR A C 1
ATOM 701 O O . TYR A 1 86 ? -8.351 -4.561 -7.798 1.00 92.81 86 TYR A O 1
ATOM 709 N N . GLU A 1 87 ? -6.589 -3.558 -6.851 1.00 95.31 87 GLU A N 1
ATOM 710 C CA . GLU A 1 87 ? -6.810 -4.129 -5.520 1.00 95.31 87 GLU A CA 1
ATOM 711 C C . GLU A 1 87 ? -8.108 -3.643 -4.872 1.00 95.31 87 GLU A C 1
ATOM 713 O O . GLU A 1 87 ? -8.854 -4.436 -4.300 1.00 95.31 87 GLU A O 1
ATOM 718 N N . LEU A 1 88 ? -8.405 -2.346 -4.970 1.00 94.31 88 LEU A N 1
ATOM 719 C CA . LEU A 1 88 ? -9.627 -1.780 -4.403 1.00 94.31 88 LEU A CA 1
ATOM 720 C C . LEU A 1 88 ? -10.885 -2.351 -5.075 1.00 94.31 88 LEU A C 1
ATOM 722 O O . LEU A 1 88 ? -11.844 -2.694 -4.383 1.00 94.31 88 LEU A O 1
ATOM 726 N N . TYR A 1 89 ? -10.880 -2.495 -6.402 1.00 92.25 89 TYR A N 1
ATOM 727 C CA . TYR A 1 89 ? -12.007 -3.050 -7.152 1.00 92.25 89 TYR A CA 1
ATOM 728 C C . TYR A 1 89 ? -12.137 -4.563 -6.979 1.00 92.25 89 TYR A C 1
ATOM 730 O O . TYR A 1 89 ? -13.230 -5.033 -6.674 1.00 92.25 89 TYR A O 1
ATOM 738 N N . SER A 1 90 ? -11.046 -5.322 -7.115 1.00 93.69 90 SER A N 1
ATOM 739 C CA . SER A 1 90 ? -11.073 -6.791 -6.990 1.00 93.69 90 SER A CA 1
ATOM 740 C C . SER A 1 90 ? -11.475 -7.267 -5.591 1.00 93.69 90 SER A C 1
ATOM 742 O O . SER A 1 90 ? -12.039 -8.346 -5.444 1.00 93.69 90 SER A O 1
ATOM 744 N N . ARG A 1 91 ? -11.236 -6.451 -4.555 1.00 93.75 91 ARG A N 1
ATOM 745 C CA . ARG A 1 91 ? -11.664 -6.724 -3.172 1.00 93.75 91 ARG A CA 1
ATOM 746 C C . ARG A 1 91 ? -13.002 -6.091 -2.807 1.00 93.75 91 ARG A C 1
ATOM 748 O O . ARG A 1 91 ? -13.415 -6.198 -1.654 1.00 93.75 91 ARG A O 1
ATOM 755 N N . HIS A 1 92 ? -13.658 -5.410 -3.746 1.00 90.62 92 HIS A N 1
ATOM 756 C CA . HIS A 1 92 ? -14.914 -4.699 -3.509 1.00 90.62 92 HIS A CA 1
ATOM 757 C C . HIS A 1 92 ? -14.832 -3.718 -2.324 1.00 90.62 92 HIS A C 1
ATOM 759 O O . HIS A 1 92 ? -15.744 -3.646 -1.505 1.00 90.62 92 HIS A O 1
ATOM 765 N N . ALA A 1 93 ? -13.734 -2.960 -2.221 1.00 91.69 93 ALA A N 1
ATOM 766 C CA . ALA A 1 93 ? -13.371 -2.177 -1.036 1.00 91.69 93 ALA A CA 1
ATOM 767 C C . ALA A 1 93 ? -14.465 -1.225 -0.532 1.00 91.69 93 ALA A C 1
ATOM 769 O O . ALA A 1 93 ? -14.607 -1.059 0.672 1.00 91.69 93 ALA A O 1
ATOM 770 N N . ILE A 1 94 ? -15.255 -0.623 -1.422 1.00 89.00 94 ILE A N 1
ATOM 771 C CA . ILE A 1 94 ? -16.345 0.292 -1.041 1.00 89.00 94 ILE A CA 1
ATOM 772 C C . ILE A 1 94 ? -17.512 -0.434 -0.351 1.00 89.00 94 ILE A C 1
ATOM 774 O O . ILE A 1 94 ? -18.230 0.168 0.439 1.00 89.00 94 ILE A O 1
ATOM 778 N N . PHE A 1 95 ? -17.694 -1.727 -0.620 1.00 87.50 95 PHE A N 1
ATOM 779 C CA . PHE A 1 95 ? -18.806 -2.525 -0.095 1.00 87.50 95 PHE A CA 1
ATOM 780 C C . PHE A 1 95 ? -18.421 -3.363 1.131 1.00 87.50 95 PHE A C 1
ATOM 782 O O . PHE A 1 95 ? -19.279 -3.979 1.756 1.00 87.50 95 PHE A O 1
ATOM 789 N N . GLN A 1 96 ? -17.133 -3.413 1.473 1.00 90.44 96 GLN A N 1
ATOM 790 C CA . GLN A 1 96 ? -16.624 -4.196 2.592 1.00 90.44 96 GLN A CA 1
ATOM 791 C C . GLN A 1 96 ? -16.598 -3.347 3.862 1.00 90.44 96 GLN A C 1
ATOM 793 O O . GLN A 1 96 ? -15.850 -2.382 3.947 1.00 90.44 96 GLN A O 1
ATOM 798 N N . GLU A 1 97 ? -17.334 -3.746 4.898 1.00 90.88 97 GLU A N 1
ATOM 799 C CA . GLU A 1 97 ? -17.370 -3.014 6.175 1.00 90.88 97 GLU A CA 1
ATOM 800 C C . GLU A 1 97 ? -15.982 -2.886 6.829 1.00 90.88 97 GLU A C 1
ATOM 802 O O . GLU A 1 97 ? -15.639 -1.855 7.411 1.00 90.88 97 GLU A O 1
ATOM 807 N N . LYS A 1 98 ? -15.151 -3.924 6.671 1.00 95.62 98 LYS A N 1
ATOM 808 C CA . LYS A 1 98 ? -13.773 -3.972 7.184 1.00 95.62 98 LYS A CA 1
ATOM 809 C C . LYS A 1 98 ? -12.780 -3.137 6.368 1.00 95.62 98 LYS A C 1
ATOM 811 O O . LYS A 1 98 ? -11.641 -2.971 6.799 1.00 95.62 98 LYS A O 1
ATOM 816 N N . SER A 1 99 ? -13.186 -2.629 5.207 1.00 96.56 99 SER A N 1
ATOM 817 C CA . SER A 1 99 ? -12.394 -1.691 4.417 1.00 96.56 99 SER A CA 1
ATOM 818 C C . SER A 1 99 ? -12.569 -0.277 4.956 1.00 96.56 99 SER A C 1
ATOM 820 O O . SER A 1 99 ? -13.685 0.214 5.131 1.00 96.56 99 SER A O 1
ATOM 822 N 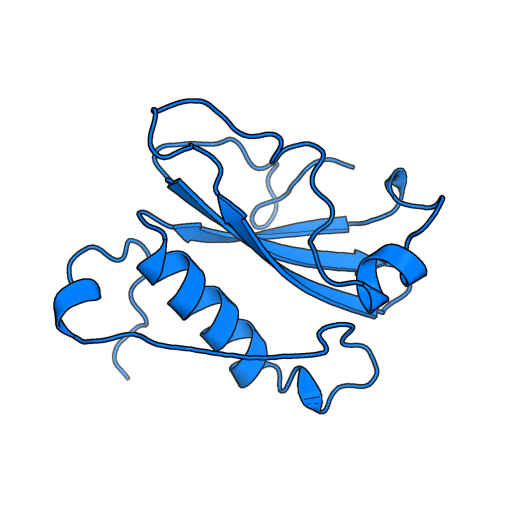N . LEU A 1 100 ? -11.449 0.405 5.179 1.00 96.31 100 LEU A N 1
ATOM 823 C CA . LEU A 1 100 ? -11.421 1.804 5.610 1.00 96.31 100 LEU A CA 1
ATOM 824 C C . LEU A 1 100 ? -11.059 2.762 4.461 1.00 96.31 100 LEU A C 1
ATOM 826 O O . LEU A 1 100 ? -10.639 3.896 4.698 1.00 96.31 100 LEU A O 1
ATOM 830 N N . ASN A 1 101 ? -11.215 2.309 3.213 1.00 94.94 101 ASN A N 1
ATOM 831 C CA . ASN A 1 101 ? -11.129 3.132 2.010 1.00 94.94 101 ASN A CA 1
ATOM 832 C C . ASN A 1 101 ? -12.486 3.785 1.699 1.00 94.94 101 ASN A C 1
ATOM 834 O O . ASN A 1 101 ? -13.445 3.082 1.401 1.00 94.94 101 ASN A O 1
ATOM 838 N N . ASP A 1 102 ? -12.550 5.121 1.702 1.00 86.88 102 ASP A N 1
ATOM 839 C CA . ASP A 1 102 ? -13.799 5.867 1.450 1.00 86.88 102 ASP A CA 1
ATOM 840 C C . ASP A 1 102 ? -14.025 6.229 -0.035 1.00 86.88 102 ASP A C 1
ATOM 842 O O . ASP A 1 102 ? -15.130 6.596 -0.424 1.00 86.88 102 ASP A O 1
ATOM 846 N N . ASN A 1 103 ? -12.987 6.169 -0.879 1.00 81.12 103 ASN A N 1
ATOM 847 C CA . ASN A 1 103 ? -13.062 6.527 -2.301 1.00 81.12 103 ASN A CA 1
ATOM 848 C C . ASN A 1 103 ? -12.139 5.635 -3.149 1.00 81.12 103 ASN A C 1
ATOM 850 O O . ASN A 1 103 ? -11.052 5.260 -2.704 1.00 81.12 103 ASN A O 1
ATOM 854 N N . VAL A 1 104 ? -12.558 5.355 -4.385 1.00 77.31 104 VAL A N 1
ATOM 855 C CA . VAL A 1 104 ? -11.788 4.659 -5.422 1.00 77.31 104 VAL A CA 1
ATOM 856 C C . VAL A 1 104 ? -11.942 5.448 -6.727 1.00 77.31 104 VAL A C 1
ATOM 858 O O . VAL A 1 104 ? -13.045 5.561 -7.255 1.00 77.31 104 VAL A O 1
ATOM 861 N N . ALA A 1 105 ? -10.851 6.022 -7.243 1.00 71.38 105 ALA A N 1
ATOM 862 C CA . ALA A 1 105 ? -10.862 6.831 -8.464 1.00 71.38 105 ALA A CA 1
ATOM 863 C C . ALA A 1 105 ? -9.693 6.465 -9.393 1.00 71.38 105 ALA A C 1
ATOM 865 O O . ALA A 1 105 ? -8.559 6.274 -8.942 1.00 71.38 105 ALA A O 1
ATOM 866 N N . MET A 1 106 ? -9.944 6.433 -10.710 1.00 66.00 106 MET A N 1
ATOM 867 C CA . MET A 1 106 ? -8.936 6.087 -11.721 1.00 66.00 106 MET A CA 1
ATOM 868 C C . MET A 1 106 ? -8.958 7.005 -12.952 1.00 66.00 106 MET A C 1
ATOM 870 O O . MET A 1 106 ? -10.008 7.387 -13.460 1.00 66.00 106 MET A O 1
ATOM 874 N N . THR A 1 107 ? -7.772 7.260 -13.516 1.00 62.19 107 THR A N 1
ATOM 875 C CA . THR A 1 107 ? -7.592 7.571 -14.945 1.00 62.19 107 THR A CA 1
ATOM 876 C C . THR A 1 107 ? -6.314 6.881 -15.447 1.00 62.19 107 THR A C 1
ATOM 878 O O . THR A 1 107 ? -5.211 7.270 -15.068 1.00 62.19 107 THR A O 1
ATOM 881 N N . ALA A 1 108 ? -6.440 5.843 -16.282 1.00 63.94 108 ALA A N 1
ATOM 882 C CA . ALA A 1 108 ? -5.322 5.123 -16.908 1.00 63.94 108 ALA A CA 1
ATOM 883 C C . ALA A 1 108 ? -5.605 4.897 -18.406 1.00 63.94 108 ALA A C 1
ATOM 885 O O . ALA A 1 108 ? -6.746 4.651 -18.786 1.00 63.94 108 ALA A O 1
ATOM 886 N N . ASN A 1 109 ? -4.584 4.990 -19.268 1.00 70.19 109 ASN A N 1
ATOM 887 C CA . ASN A 1 109 ? -4.724 4.825 -20.721 1.00 70.19 109 ASN A CA 1
ATOM 888 C C . ASN A 1 109 ? -3.635 3.901 -21.300 1.00 70.19 109 ASN A C 1
ATOM 890 O O . ASN A 1 109 ? -2.560 3.757 -20.717 1.00 70.19 109 ASN A O 1
ATOM 894 N N . ARG A 1 110 ? -3.891 3.300 -22.475 1.00 72.31 110 ARG A N 1
ATOM 895 C CA . ARG A 1 110 ? -2.980 2.331 -23.130 1.00 72.31 110 ARG A CA 1
ATOM 896 C C . ARG A 1 110 ? -1.578 2.879 -23.412 1.00 72.31 110 ARG A C 1
ATOM 898 O O . ARG A 1 110 ? -0.623 2.115 -23.484 1.00 72.31 110 ARG A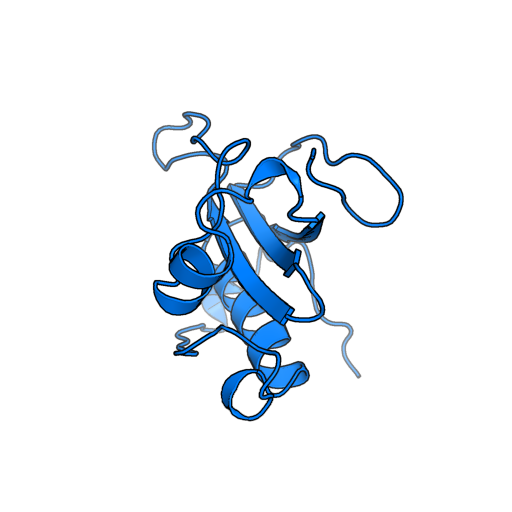 O 1
ATOM 905 N N . ARG A 1 111 ? -1.426 4.196 -23.583 1.00 75.19 111 ARG A N 1
ATOM 906 C CA . ARG A 1 111 ? -0.110 4.814 -23.803 1.00 75.19 111 ARG A CA 1
ATOM 907 C C . ARG A 1 111 ? 0.804 4.608 -22.593 1.00 75.19 111 ARG A C 1
ATOM 909 O O . ARG A 1 111 ? 1.998 4.387 -22.770 1.00 75.19 111 ARG A O 1
ATOM 916 N N . ASN A 1 112 ? 0.236 4.641 -21.390 1.00 70.44 112 ASN A N 1
ATOM 917 C CA . ASN A 1 112 ? 0.991 4.655 -20.143 1.00 70.44 112 ASN A CA 1
ATOM 918 C C . ASN A 1 112 ? 1.331 3.254 -19.603 1.00 70.44 112 ASN A C 1
ATOM 920 O O . ASN A 1 112 ? 2.100 3.157 -18.652 1.00 70.44 112 ASN A O 1
ATOM 924 N N . THR A 1 113 ? 0.807 2.176 -20.198 1.00 74.44 113 THR A N 1
ATOM 925 C CA . THR A 1 113 ? 0.984 0.797 -19.697 1.00 74.44 113 THR A CA 1
ATOM 926 C C . THR A 1 113 ? 2.252 0.098 -20.199 1.00 74.44 113 THR A C 1
ATOM 928 O O . THR A 1 113 ? 2.610 -0.966 -19.699 1.00 74.44 113 THR A O 1
ATOM 931 N N . LYS A 1 114 ? 2.970 0.683 -21.169 1.00 79.12 114 LYS A N 1
ATOM 932 C CA . LYS A 1 114 ? 4.125 0.046 -21.835 1.00 79.12 114 LYS A CA 1
ATOM 933 C C . LYS A 1 114 ? 5.249 -0.370 -20.875 1.00 79.12 114 LYS A C 1
ATOM 935 O O . LYS A 1 114 ? 5.881 -1.398 -21.098 1.00 79.12 114 LYS A O 1
ATOM 940 N N . ASN A 1 115 ? 5.448 0.402 -19.806 1.00 76.50 115 ASN A N 1
ATOM 941 C CA . ASN A 1 115 ? 6.559 0.253 -18.858 1.00 76.50 115 ASN A CA 1
ATOM 942 C C . ASN A 1 115 ? 6.121 -0.298 -17.492 1.00 76.50 115 ASN A C 1
ATOM 944 O O . ASN A 1 115 ? 6.803 -0.058 -16.497 1.00 76.50 115 ASN A O 1
ATOM 948 N N . PHE A 1 116 ? 4.960 -0.949 -17.406 1.00 81.38 116 PHE A N 1
ATOM 949 C CA . PHE A 1 116 ? 4.537 -1.573 -16.153 1.00 81.38 116 PHE A CA 1
ATOM 950 C C . PHE A 1 116 ? 5.465 -2.757 -15.828 1.00 81.38 116 PHE A C 1
ATOM 952 O O . PHE A 1 116 ? 5.727 -3.590 -16.700 1.00 81.38 116 PHE A O 1
ATOM 959 N N . LYS A 1 117 ? 5.986 -2.789 -14.594 1.00 79.38 117 LYS A N 1
ATOM 960 C CA . LYS A 1 117 ? 6.822 -3.868 -14.035 1.00 79.38 117 LYS A CA 1
ATOM 961 C C . LYS A 1 117 ? 5.996 -5.095 -13.678 1.00 79.38 117 LYS A C 1
ATOM 963 O O . LYS A 1 117 ? 6.470 -6.212 -13.833 1.00 79.38 117 LYS A O 1
ATOM 968 N N . ASN A 1 118 ? 4.766 -4.885 -13.242 1.00 78.62 118 ASN A N 1
ATOM 969 C CA . ASN A 1 118 ? 3.795 -5.937 -13.020 1.00 78.62 118 ASN A CA 1
ATOM 970 C C . ASN A 1 118 ? 2.834 -5.850 -14.211 1.00 78.62 118 ASN A C 1
ATOM 972 O O . ASN A 1 118 ? 2.191 -4.823 -14.416 1.00 78.62 118 ASN A O 1
ATOM 976 N N . LYS A 1 119 ? 2.786 -6.868 -15.067 1.00 75.62 119 LYS A N 1
ATOM 977 C CA . LYS A 1 119 ? 1.758 -6.965 -16.110 1.00 75.62 119 LYS A CA 1
ATOM 978 C C . LYS A 1 119 ? 0.769 -8.034 -15.659 1.00 75.62 119 LYS A C 1
ATOM 980 O O . LYS A 1 119 ? 1.232 -9.096 -15.251 1.00 75.62 119 LYS A O 1
ATOM 985 N N . PRO A 1 120 ? -0.551 -7.775 -15.685 1.00 70.75 120 PRO A N 1
ATOM 986 C CA . PRO A 1 120 ? -1.514 -8.837 -15.445 1.00 70.75 120 PRO A CA 1
ATOM 987 C C . PRO A 1 120 ? -1.327 -9.912 -16.518 1.00 70.75 120 PRO A C 1
ATOM 989 O O . PRO A 1 120 ? -1.103 -9.587 -17.688 1.00 70.75 120 PRO A O 1
ATOM 992 N N . GLU A 1 121 ? -1.382 -11.173 -16.105 1.00 68.06 121 GLU A N 1
ATOM 993 C CA . GLU A 1 121 ? -1.369 -12.295 -17.035 1.00 68.06 121 GLU A CA 1
ATOM 994 C C . GLU A 1 121 ? -2.570 -12.156 -17.974 1.00 68.06 121 GLU A C 1
ATOM 996 O O . GLU A 1 121 ? -3.687 -11.849 -17.546 1.00 68.06 121 GLU A O 1
ATOM 1001 N N . THR A 1 122 ? -2.328 -12.284 -19.277 1.00 58.47 122 THR A N 1
ATOM 1002 C CA . THR A 1 122 ? -3.420 -12.367 -20.246 1.00 58.47 122 THR A CA 1
ATOM 1003 C C . THR A 1 122 ? -4.128 -13.696 -20.026 1.00 58.47 122 THR A C 1
ATOM 1005 O O . THR A 1 122 ? -3.472 -14.733 -20.126 1.00 58.47 122 THR A O 1
ATOM 1008 N N . LEU A 1 123 ? -5.424 -13.632 -19.704 1.00 40.91 123 LEU A N 1
ATOM 1009 C CA . LEU A 1 123 ? -6.329 -14.785 -19.695 1.00 40.91 123 LEU A CA 1
ATOM 1010 C C . LEU A 1 123 ? -6.313 -15.511 -21.045 1.00 40.91 123 LEU A C 1
ATOM 1012 O O . LEU A 1 123 ? -6.224 -14.805 -22.079 1.00 40.91 123 LEU A O 1
#